Protein AF-A0A2N0NI43-F1 (afdb_monomer_lite)

Foldseek 3Di:
DPPQPVLLVQLVADDDDDPPLQQPLVVVLVQQCSALDPVSHDDPVVSVVSVVVLVVVCVDPPDPRSVVSVVSVVVVVVVVPVVDDPPVDPPDDPPDDPDDDDDDHPDHDRHHHHPPVVVPPPD

Sequence (123 aa):
MAPEVLPIKICKGLRPNIFKYTPKLHADLITKCWDAKAENRPTAKELFQELKKLQEYQVNEDDSDIKSQVNEYDDKIKLNRTSEKRSNNIQTHPQAIYISRLLNFKNLPEPVNSGAIQSTLCK

pLDDT: mean 80.08, std 16.79, range [32.94, 97.56]

Organism: NCBI:txid588596

InterPro domains:
  IPR011009 Protein kinase-like domain superfamily [SSF56112] (8-58)

Secondary structure (DSSP, 8-state):
--TTHHHHHHHTT--PPPPTTS-HHHHHHHHHHT-SSGGGSPPHHHHHHHHHHHHHHHHSTT-HHHHHHHHHHHHHHHHHHHHS---S-----TT---S------SSPPPP--TTTTTTSS--

Structure (mmCIF, N/CA/C/O backbone):
data_AF-A0A2N0NI43-F1
#
_entry.id   AF-A0A2N0NI43-F1
#
loop_
_atom_site.group_PDB
_atom_site.id
_atom_site.type_symbol
_atom_site.label_atom_id
_atom_site.label_alt_id
_atom_site.label_comp_id
_atom_site.label_asym_id
_atom_site.label_entity_id
_atom_site.label_seq_id
_atom_site.pdbx_PDB_ins_code
_atom_site.Cartn_x
_atom_site.Cartn_y
_atom_site.Cartn_z
_atom_site.occupancy
_atom_site.B_iso_or_equiv
_atom_site.auth_seq_id
_atom_site.auth_comp_id
_atom_site.auth_asym_id
_atom_site.auth_atom_id
_atom_site.pdbx_PDB_model_num
ATOM 1 N N . MET A 1 1 ? -24.019 8.339 4.944 1.00 48.22 1 MET A N 1
ATOM 2 C CA . MET A 1 1 ? -23.436 7.063 5.421 1.00 48.22 1 MET A CA 1
ATOM 3 C C . MET A 1 1 ? -22.933 7.296 6.836 1.00 48.22 1 MET A C 1
ATOM 5 O O . MET A 1 1 ? -22.167 8.233 7.017 1.00 48.22 1 MET A O 1
ATOM 9 N N . ALA A 1 2 ? -23.420 6.557 7.838 1.00 52.31 2 ALA A N 1
ATOM 10 C CA . ALA A 1 2 ? -23.015 6.793 9.225 1.00 52.31 2 ALA A CA 1
ATOM 11 C C . ALA A 1 2 ? -21.489 6.588 9.378 1.00 52.31 2 ALA A C 1
ATOM 13 O O . ALA A 1 2 ? -20.974 5.575 8.891 1.00 52.31 2 ALA A O 1
ATOM 14 N N . PRO A 1 3 ? -20.761 7.524 10.016 1.00 60.50 3 PRO A N 1
ATOM 15 C CA . PRO A 1 3 ? -19.296 7.507 10.095 1.00 60.50 3 PRO A CA 1
ATOM 16 C C . PRO A 1 3 ? -18.727 6.272 10.810 1.00 60.50 3 PRO A C 1
ATOM 18 O O . PRO A 1 3 ? -17.561 5.947 10.620 1.00 60.50 3 PRO A O 1
ATOM 21 N N . GLU A 1 4 ? -19.546 5.553 11.577 1.00 63.06 4 GLU A N 1
ATOM 22 C CA . GLU A 1 4 ? -19.139 4.379 12.360 1.00 63.06 4 GLU A CA 1
ATOM 23 C C . GLU A 1 4 ? -19.059 3.083 11.536 1.00 63.06 4 GLU A C 1
ATOM 25 O O . GLU A 1 4 ? -18.374 2.136 11.914 1.00 63.06 4 GLU A O 1
ATOM 30 N N . VAL A 1 5 ? -19.697 3.035 10.362 1.00 82.25 5 VAL A N 1
ATOM 31 C CA . VAL A 1 5 ? -19.765 1.808 9.547 1.00 82.25 5 VAL A CA 1
ATOM 32 C C . VAL A 1 5 ? -18.454 1.539 8.803 1.00 82.25 5 VAL A C 1
ATOM 34 O O . VAL A 1 5 ? -18.062 0.387 8.618 1.00 82.25 5 VAL A O 1
ATOM 37 N N . LEU A 1 6 ? -17.766 2.591 8.352 1.00 87.44 6 LEU A N 1
ATOM 38 C CA . LEU A 1 6 ? -16.553 2.459 7.542 1.00 87.44 6 LEU A CA 1
ATOM 39 C C . LEU A 1 6 ? -15.337 1.938 8.340 1.00 87.44 6 LEU A C 1
ATOM 41 O O . LEU A 1 6 ? -14.711 0.991 7.866 1.00 87.44 6 LEU A O 1
ATOM 45 N N . PRO A 1 7 ? -15.017 2.457 9.542 1.00 89.25 7 PRO A N 1
ATOM 46 C CA . PRO A 1 7 ? -13.926 1.940 10.371 1.00 89.25 7 PRO A CA 1
ATOM 47 C C . PRO A 1 7 ? -14.071 0.449 10.678 1.00 89.25 7 PRO A C 1
ATOM 49 O O . PRO A 1 7 ? -13.112 -0.302 10.539 1.00 89.25 7 PRO A O 1
ATOM 52 N N . ILE A 1 8 ? -15.289 -0.002 11.001 1.00 91.38 8 ILE A N 1
ATOM 53 C CA . ILE A 1 8 ? -15.580 -1.421 11.249 1.00 91.38 8 ILE A CA 1
ATOM 54 C C . ILE A 1 8 ? -15.280 -2.258 10.003 1.00 91.38 8 ILE A C 1
ATOM 56 O O . ILE A 1 8 ? -14.656 -3.313 10.106 1.00 91.38 8 ILE A O 1
ATOM 60 N N . LYS A 1 9 ? -15.693 -1.797 8.815 1.00 92.00 9 LYS A N 1
ATOM 61 C CA . LYS A 1 9 ? -15.387 -2.488 7.555 1.00 92.00 9 LYS A CA 1
ATOM 62 C C . LYS A 1 9 ? -13.879 -2.555 7.298 1.00 92.00 9 LYS A C 1
ATOM 64 O O . LYS A 1 9 ? -13.399 -3.603 6.884 1.00 92.00 9 LYS A O 1
ATOM 69 N N . ILE A 1 10 ? -13.135 -1.481 7.576 1.00 92.44 10 ILE A N 1
ATOM 70 C CA . ILE A 1 10 ? -11.669 -1.439 7.437 1.00 92.44 10 ILE A CA 1
ATOM 71 C C . ILE A 1 10 ? -10.998 -2.424 8.403 1.00 92.44 10 ILE A C 1
ATOM 73 O O . ILE A 1 10 ? -10.123 -3.177 7.973 1.00 92.44 10 ILE A O 1
ATOM 77 N N . CYS A 1 11 ? -11.423 -2.480 9.672 1.00 92.75 11 CYS A N 1
ATOM 78 C CA . CYS A 1 11 ? -10.939 -3.491 10.616 1.00 92.75 11 CYS A CA 1
ATOM 79 C C . CYS A 1 11 ? -11.259 -4.910 10.126 1.00 92.75 11 CYS A C 1
ATOM 81 O O . CYS A 1 11 ? -10.416 -5.788 10.208 1.00 92.75 11 CYS A O 1
ATOM 83 N N . LYS A 1 12 ? -12.417 -5.127 9.495 1.00 93.25 12 LYS A N 1
ATOM 84 C CA . LYS A 1 12 ? -12.784 -6.410 8.868 1.00 93.25 12 LYS A CA 1
ATOM 85 C C . LYS A 1 12 ? -12.089 -6.689 7.522 1.00 93.25 12 LYS A C 1
ATOM 87 O O . LYS A 1 12 ? -12.512 -7.580 6.791 1.00 93.25 12 LYS A O 1
ATOM 92 N N . GLY A 1 13 ? -11.047 -5.936 7.174 1.00 93.50 13 GLY A N 1
ATOM 93 C CA . GLY A 1 13 ? -10.233 -6.181 5.983 1.00 93.50 13 GLY A CA 1
ATOM 94 C C . GLY A 1 13 ? -10.719 -5.494 4.708 1.00 93.50 13 GLY A C 1
ATOM 95 O O . GLY A 1 13 ? -10.189 -5.785 3.638 1.00 93.50 13 GLY A O 1
ATOM 96 N N . LEU A 1 14 ? -11.678 -4.559 4.780 1.00 94.12 14 LEU A N 1
ATOM 97 C CA . LEU A 1 14 ? -12.006 -3.718 3.626 1.00 94.12 14 LEU A CA 1
ATOM 98 C C . LEU A 1 14 ? -10.781 -2.878 3.250 1.00 94.12 14 LEU A C 1
ATOM 100 O O . LEU A 1 14 ? -10.262 -2.107 4.065 1.00 94.12 14 LEU A O 1
ATOM 104 N N . ARG A 1 15 ? -10.348 -3.010 1.999 1.00 93.31 15 ARG A N 1
ATOM 105 C CA . ARG A 1 15 ? -9.294 -2.210 1.377 1.00 93.31 15 ARG A CA 1
ATOM 106 C C . ARG A 1 15 ? -9.753 -1.746 -0.007 1.00 93.31 15 ARG A C 1
ATOM 108 O O . ARG A 1 15 ? -10.598 -2.408 -0.612 1.00 93.31 15 ARG A O 1
ATOM 115 N N . PRO A 1 16 ? -9.243 -0.606 -0.499 1.00 90.31 16 PRO A N 1
ATOM 116 C CA . PRO A 1 16 ? -9.397 -0.226 -1.896 1.00 90.31 16 PRO A CA 1
ATOM 117 C C . PRO A 1 16 ? -8.987 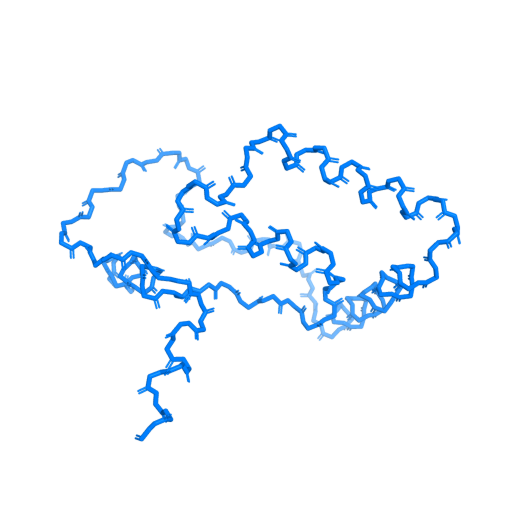-1.360 -2.840 1.00 90.31 16 PRO A C 1
ATOM 119 O O . PRO A 1 16 ? -8.027 -2.078 -2.572 1.00 90.31 16 PRO A O 1
ATOM 122 N N . ASN A 1 17 ? -9.697 -1.497 -3.958 1.00 90.31 17 ASN A N 1
ATOM 123 C CA . ASN A 1 17 ? -9.277 -2.418 -5.003 1.00 90.31 17 ASN A CA 1
ATOM 124 C C . ASN A 1 17 ? -8.003 -1.881 -5.666 1.00 90.31 17 ASN A C 1
ATOM 126 O O . ASN A 1 17 ? -7.979 -0.731 -6.111 1.00 90.31 17 ASN A O 1
ATOM 130 N N . ILE A 1 18 ? -6.963 -2.707 -5.739 1.00 89.50 18 ILE A N 1
ATOM 131 C CA . ILE A 1 18 ? -5.766 -2.385 -6.516 1.00 89.50 18 ILE A CA 1
ATOM 132 C C . ILE A 1 18 ? -6.121 -2.583 -7.990 1.00 89.50 18 ILE A C 1
ATOM 134 O O . ILE A 1 18 ? -6.807 -3.539 -8.356 1.00 89.50 18 ILE A O 1
ATOM 138 N N . PHE A 1 19 ? -5.709 -1.651 -8.847 1.00 89.00 19 PHE A N 1
ATOM 139 C CA . PHE A 1 19 ? -5.994 -1.762 -10.271 1.00 89.00 19 PHE A CA 1
ATOM 140 C C . PHE A 1 19 ? -5.340 -3.031 -10.834 1.00 89.00 19 PHE A C 1
ATOM 142 O O . PHE A 1 19 ? -4.187 -3.320 -10.538 1.00 89.00 19 PHE A O 1
ATOM 149 N N . LYS A 1 20 ? -6.077 -3.797 -11.650 1.00 87.06 20 LYS A N 1
ATOM 150 C CA . LYS A 1 20 ? -5.655 -5.134 -12.109 1.00 87.06 20 LYS A CA 1
ATOM 151 C C . LYS A 1 20 ? -4.269 -5.148 -12.767 1.00 87.06 20 LYS A C 1
ATOM 153 O O . LYS A 1 20 ? -3.556 -6.133 -12.638 1.00 87.06 20 LYS A O 1
ATOM 158 N N . TYR A 1 21 ? -3.922 -4.073 -13.470 1.00 87.69 21 TYR A N 1
ATOM 159 C CA . TYR A 1 21 ? -2.656 -3.946 -14.193 1.00 87.69 21 TYR A CA 1
ATOM 160 C C . TYR A 1 21 ? -1.585 -3.199 -13.395 1.00 87.69 21 TYR A C 1
ATOM 162 O O . TYR A 1 21 ? -0.544 -2.869 -13.945 1.00 87.69 21 TYR A O 1
ATOM 170 N N . THR A 1 22 ? -1.827 -2.867 -12.120 1.00 87.44 22 THR A N 1
ATOM 171 C CA . THR A 1 22 ? -0.779 -2.311 -11.257 1.00 87.44 22 THR A CA 1
ATOM 172 C C . THR A 1 22 ? 0.391 -3.296 -11.214 1.00 87.44 22 THR A C 1
ATOM 174 O O . THR A 1 22 ? 0.158 -4.464 -10.892 1.00 87.44 22 THR A O 1
ATOM 177 N N . PRO A 1 23 ? 1.634 -2.856 -11.497 1.00 89.38 23 PRO A N 1
ATOM 178 C CA . PRO A 1 23 ? 2.788 -3.743 -11.466 1.00 89.38 23 PRO A CA 1
ATOM 179 C C . PRO A 1 23 ? 2.890 -4.454 -10.120 1.00 89.38 23 PRO A C 1
ATOM 181 O O . PRO A 1 23 ? 2.696 -3.829 -9.072 1.00 89.38 23 PRO A O 1
ATOM 184 N N . LYS A 1 24 ? 3.223 -5.746 -10.138 1.00 88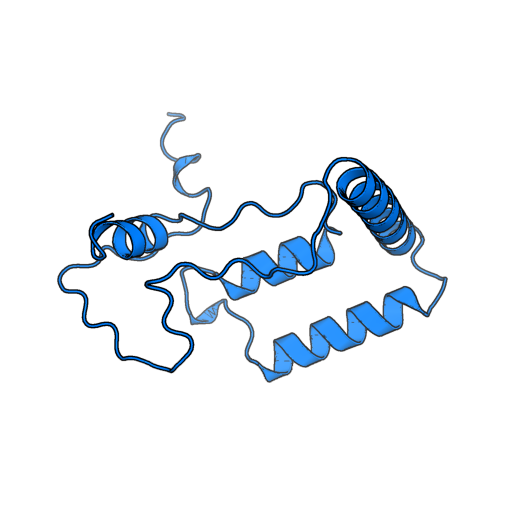.75 24 LYS A N 1
ATOM 185 C CA . LYS A 1 24 ? 3.177 -6.609 -8.952 1.00 88.75 24 LYS A CA 1
ATOM 186 C C . LYS A 1 24 ? 3.945 -6.024 -7.768 1.00 88.75 24 LYS A C 1
ATOM 188 O O . LYS A 1 24 ? 3.409 -5.963 -6.671 1.00 88.75 24 LYS A O 1
ATOM 193 N N . LEU A 1 25 ? 5.140 -5.485 -8.009 1.00 87.94 25 LEU A N 1
ATOM 194 C CA . LEU A 1 25 ? 5.959 -4.851 -6.971 1.00 87.94 25 LEU A CA 1
ATOM 195 C C . LEU A 1 25 ? 5.250 -3.681 -6.268 1.00 87.94 25 LEU A C 1
ATOM 197 O O . LEU A 1 25 ? 5.363 -3.520 -5.055 1.00 87.94 25 LEU A O 1
ATOM 201 N N . HIS A 1 26 ? 4.480 -2.881 -7.012 1.00 89.81 26 HIS A N 1
ATOM 202 C CA . HIS A 1 26 ? 3.688 -1.793 -6.438 1.00 89.81 26 HIS A CA 1
ATOM 203 C C . HIS A 1 26 ? 2.483 -2.334 -5.666 1.00 89.81 26 HIS A C 1
ATOM 205 O O . HIS A 1 26 ? 2.184 -1.836 -4.582 1.00 89.81 26 HIS A O 1
ATOM 211 N N . ALA A 1 27 ? 1.801 -3.352 -6.198 1.00 92.00 27 ALA A N 1
ATOM 212 C CA . ALA A 1 27 ? 0.688 -3.998 -5.512 1.00 92.00 27 ALA A CA 1
ATOM 213 C C . ALA A 1 27 ? 1.143 -4.614 -4.178 1.00 92.00 27 ALA A C 1
ATOM 215 O O . ALA A 1 27 ? 0.534 -4.348 -3.143 1.00 92.00 27 ALA A O 1
ATOM 216 N N . ASP A 1 28 ? 2.263 -5.335 -4.181 1.00 92.50 28 ASP A N 1
ATOM 217 C CA . ASP A 1 28 ? 2.862 -5.946 -2.996 1.00 92.50 28 ASP A CA 1
ATOM 218 C C . ASP A 1 28 ? 3.222 -4.872 -1.952 1.00 92.50 28 ASP A C 1
ATOM 220 O O . ASP A 1 28 ? 2.860 -4.996 -0.779 1.00 92.50 28 ASP A O 1
ATOM 224 N N . LEU A 1 29 ? 3.830 -3.756 -2.373 1.00 94.00 29 LEU A N 1
ATOM 225 C CA . LEU A 1 29 ? 4.168 -2.643 -1.480 1.00 94.00 29 LEU A CA 1
ATOM 226 C C . LEU A 1 29 ? 2.925 -1.978 -0.867 1.00 94.00 29 LEU A C 1
ATOM 228 O O . LEU A 1 29 ? 2.881 -1.773 0.348 1.00 94.00 29 LEU A O 1
ATOM 232 N N . ILE A 1 30 ? 1.892 -1.703 -1.676 1.00 94.12 30 ILE A N 1
ATOM 233 C CA . ILE A 1 30 ? 0.592 -1.206 -1.194 1.00 94.12 30 ILE A CA 1
ATOM 234 C C . ILE A 1 30 ? 0.021 -2.181 -0.162 1.00 94.12 30 ILE A C 1
ATOM 236 O O . ILE A 1 30 ? -0.442 -1.748 0.898 1.00 94.12 30 ILE A O 1
ATOM 240 N N . THR A 1 31 ? 0.103 -3.491 -0.431 1.00 94.12 31 THR A N 1
ATOM 241 C CA . THR A 1 31 ? -0.421 -4.492 0.498 1.00 94.12 31 THR A CA 1
ATOM 242 C C . THR A 1 31 ? 0.327 -4.561 1.819 1.00 94.12 31 THR A C 1
ATOM 244 O O . THR A 1 31 ? -0.297 -4.695 2.871 1.00 94.12 31 THR A O 1
ATOM 247 N N . LYS A 1 32 ? 1.645 -4.370 1.795 1.00 95.25 32 LYS A N 1
ATOM 248 C CA . LYS A 1 32 ? 2.470 -4.309 3.001 1.00 95.25 32 LYS A CA 1
ATOM 249 C C . LYS A 1 32 ? 2.169 -3.060 3.839 1.00 95.25 32 LYS A C 1
ATOM 251 O O . LYS A 1 32 ? 2.119 -3.129 5.064 1.00 95.25 32 LYS A O 1
ATOM 256 N N . CYS A 1 33 ? 1.916 -1.915 3.199 1.00 96.06 33 CYS A N 1
ATOM 257 C CA . CYS A 1 33 ? 1.607 -0.655 3.885 1.00 96.06 33 CYS A CA 1
ATOM 258 C C . CYS A 1 33 ? 0.321 -0.693 4.717 1.00 96.06 33 CYS A C 1
ATOM 260 O O . CYS A 1 33 ? 0.222 0.017 5.719 1.00 96.06 33 CYS A O 1
ATOM 262 N N . TRP A 1 34 ? -0.666 -1.495 4.319 1.00 94.69 34 TRP A N 1
ATOM 263 C CA . TRP A 1 34 ? -1.964 -1.556 4.993 1.00 94.69 34 TRP A CA 1
ATOM 264 C C . TRP A 1 34 ? -2.212 -2.868 5.751 1.00 94.69 34 TRP A C 1
ATOM 266 O O . TRP A 1 34 ? -3.376 -3.200 6.020 1.00 94.69 34 TRP A O 1
ATOM 276 N N . ASP A 1 35 ? -1.139 -3.603 6.074 1.00 95.62 35 ASP A N 1
ATOM 277 C CA . ASP A 1 35 ? -1.207 -4.837 6.861 1.00 95.62 35 ASP A CA 1
ATOM 278 C C . ASP A 1 35 ? -1.910 -4.580 8.202 1.00 95.62 35 ASP A C 1
ATOM 280 O O . ASP A 1 35 ? -1.783 -3.516 8.823 1.00 95.62 35 ASP A O 1
ATOM 284 N N . ALA A 1 36 ? -2.725 -5.535 8.631 1.00 95.56 36 ALA A N 1
ATOM 285 C CA . ALA A 1 36 ? -3.479 -5.466 9.869 1.00 95.56 36 ALA A CA 1
ATOM 286 C C . ALA A 1 36 ? -2.560 -5.324 11.089 1.00 95.56 36 ALA A C 1
ATOM 288 O O . ALA A 1 36 ? -2.873 -4.543 11.990 1.00 95.56 36 ALA A O 1
ATOM 289 N N . LYS A 1 37 ? -1.414 -6.009 11.073 1.00 94.56 37 LYS A N 1
ATOM 290 C CA . LYS A 1 37 ? -0.381 -5.929 12.102 1.00 94.56 37 LYS A CA 1
ATOM 291 C C . LYS A 1 37 ? 0.534 -4.743 11.825 1.00 94.56 37 LYS A C 1
ATOM 293 O O . LYS A 1 37 ? 1.061 -4.587 10.724 1.00 94.56 37 LYS A O 1
ATOM 298 N N . ALA A 1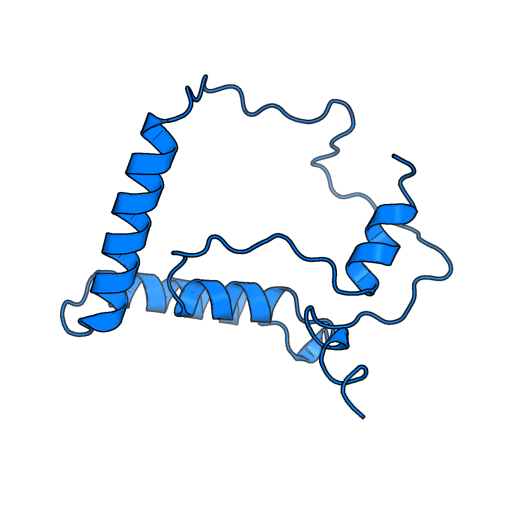 38 ? 0.713 -3.881 12.821 1.00 94.25 38 ALA A N 1
ATOM 299 C CA . ALA A 1 38 ? 1.502 -2.662 12.660 1.00 94.25 38 ALA A CA 1
ATOM 300 C C . ALA A 1 38 ? 2.986 -2.976 12.418 1.00 94.25 38 ALA A C 1
ATOM 302 O O . ALA A 1 38 ? 3.632 -2.300 11.625 1.00 94.25 38 ALA A O 1
ATOM 303 N N . GLU A 1 39 ? 3.490 -4.035 13.045 1.00 95.94 39 GLU A N 1
ATOM 304 C CA . GLU A 1 39 ? 4.861 -4.533 12.941 1.00 95.94 39 GLU A CA 1
ATOM 305 C C . GLU A 1 39 ? 5.235 -5.048 11.543 1.00 95.94 39 GLU A C 1
ATOM 307 O O . GLU A 1 39 ? 6.412 -5.080 11.197 1.00 95.94 39 GLU A O 1
ATOM 312 N N . ASN A 1 40 ? 4.248 -5.411 10.719 1.00 96.12 40 ASN A N 1
ATOM 313 C CA . ASN A 1 40 ? 4.472 -5.849 9.341 1.00 96.12 40 ASN A CA 1
ATOM 314 C C . ASN A 1 40 ? 4.567 -4.676 8.354 1.00 96.12 40 ASN A C 1
ATOM 316 O O . ASN A 1 40 ? 5.004 -4.856 7.212 1.00 96.12 40 ASN A O 1
ATOM 320 N N . ARG A 1 41 ? 4.126 -3.479 8.764 1.00 97.31 41 ARG A N 1
ATOM 321 C CA . ARG A 1 41 ? 4.121 -2.297 7.900 1.00 97.31 41 ARG A CA 1
ATOM 322 C C . ARG A 1 41 ? 5.540 -1.749 7.774 1.00 97.31 41 ARG A C 1
ATOM 324 O O . ARG A 1 41 ? 6.250 -1.671 8.774 1.00 97.31 41 ARG A O 1
ATOM 331 N N . PRO A 1 42 ? 5.952 -1.311 6.574 1.00 97.44 42 PRO A N 1
ATOM 332 C CA . PRO A 1 42 ? 7.228 -0.643 6.420 1.00 97.44 42 PRO A CA 1
ATOM 333 C C . PRO A 1 42 ? 7.210 0.684 7.178 1.00 97.44 42 PRO A C 1
ATOM 335 O O . PRO A 1 42 ? 6.217 1.419 7.187 1.00 97.44 42 PRO A O 1
ATOM 338 N N . THR A 1 43 ? 8.347 1.028 7.762 1.00 97.50 43 THR A N 1
ATOM 339 C CA . THR A 1 43 ? 8.612 2.391 8.211 1.00 97.50 43 THR A CA 1
ATOM 340 C C . THR A 1 43 ? 8.616 3.345 7.015 1.00 97.50 43 THR A C 1
ATOM 342 O O . THR A 1 43 ? 8.861 2.951 5.873 1.00 97.50 43 THR A O 1
ATOM 345 N N . ALA A 1 44 ? 8.413 4.641 7.265 1.00 96.25 44 ALA A N 1
ATOM 346 C CA . ALA A 1 44 ? 8.502 5.651 6.208 1.00 96.25 44 ALA A CA 1
ATOM 347 C C . ALA A 1 44 ? 9.865 5.627 5.482 1.00 96.25 44 ALA A C 1
ATOM 349 O O . ALA A 1 44 ? 9.928 5.855 4.276 1.00 96.25 44 ALA A O 1
ATOM 350 N N . LYS A 1 45 ? 10.948 5.303 6.204 1.00 97.56 45 LYS A N 1
ATOM 351 C CA . LYS A 1 45 ? 12.299 5.173 5.643 1.00 97.56 45 LYS A CA 1
ATOM 352 C C . LYS A 1 45 ? 12.410 3.978 4.696 1.00 97.56 45 LYS A C 1
ATOM 354 O O . LYS A 1 45 ? 12.920 4.139 3.592 1.00 97.56 45 LYS A O 1
ATOM 359 N N . GLU A 1 46 ? 11.931 2.807 5.109 1.00 96.62 46 GLU A N 1
ATOM 360 C CA . GLU A 1 46 ? 11.933 1.605 4.265 1.00 96.62 46 GLU A CA 1
ATOM 361 C C . GLU A 1 46 ? 11.052 1.800 3.032 1.00 96.62 46 GLU A C 1
ATOM 363 O O . GLU A 1 46 ? 11.475 1.492 1.924 1.00 96.62 46 GLU A O 1
ATOM 368 N N . LEU A 1 47 ? 9.864 2.391 3.203 1.00 96.12 47 LEU A N 1
ATOM 369 C CA . LEU A 1 47 ? 8.966 2.705 2.095 1.00 96.12 47 LEU A CA 1
ATOM 370 C C . LEU A 1 47 ? 9.640 3.623 1.066 1.00 96.12 47 LEU A C 1
ATOM 372 O O . LEU A 1 47 ? 9.575 3.361 -0.131 1.00 96.12 47 LEU A O 1
ATOM 376 N N . PHE A 1 48 ? 10.321 4.676 1.526 1.00 95.06 48 PHE A N 1
ATOM 377 C CA . PHE A 1 48 ? 11.072 5.573 0.649 1.00 95.06 48 PHE A CA 1
ATOM 378 C C . PHE A 1 48 ? 12.187 4.842 -0.111 1.00 95.06 48 PHE A C 1
ATOM 380 O O . PHE A 1 48 ? 12.363 5.059 -1.308 1.00 95.06 48 PHE A O 1
ATOM 387 N N . GLN A 1 49 ? 12.927 3.962 0.566 1.00 94.44 49 GLN A N 1
ATOM 388 C CA . GLN A 1 49 ? 13.992 3.180 -0.060 1.00 94.44 49 GLN A CA 1
ATOM 389 C C . GLN A 1 49 ? 13.450 2.215 -1.119 1.00 94.44 49 GLN A C 1
ATOM 391 O O . GLN A 1 49 ? 14.021 2.141 -2.202 1.00 94.44 49 GLN A O 1
ATOM 396 N N . GLU A 1 50 ? 12.347 1.516 -0.841 1.00 91.81 50 GLU A N 1
ATOM 397 C CA . GLU A 1 50 ? 11.703 0.624 -1.812 1.00 91.81 50 GLU A CA 1
ATOM 398 C C . GLU A 1 50 ? 11.196 1.394 -3.035 1.00 91.81 50 GLU A C 1
ATOM 400 O O . GLU A 1 50 ? 11.496 1.020 -4.166 1.00 91.81 50 GLU A O 1
ATOM 405 N N . LEU A 1 51 ? 10.522 2.531 -2.835 1.00 91.56 51 LEU A N 1
ATOM 406 C CA . LEU A 1 51 ? 10.077 3.381 -3.945 1.00 91.56 51 LEU A CA 1
ATOM 407 C C . LEU A 1 51 ? 11.248 3.896 -4.792 1.00 91.56 51 LEU A C 1
ATOM 409 O O . LEU A 1 51 ? 11.154 3.916 -6.018 1.00 91.56 51 LEU A O 1
ATOM 413 N N . LYS A 1 52 ? 12.365 4.270 -4.158 1.00 90.06 52 LYS A N 1
ATOM 414 C CA . LYS A 1 52 ? 13.570 4.709 -4.869 1.00 90.06 52 LYS A CA 1
ATOM 415 C C . LYS A 1 52 ? 14.170 3.584 -5.720 1.00 90.06 52 LYS A C 1
ATOM 417 O O . LYS A 1 52 ? 14.479 3.817 -6.884 1.00 90.06 52 LYS A O 1
ATOM 422 N N . LYS A 1 53 ? 14.273 2.363 -5.183 1.00 85.44 53 LYS A N 1
ATOM 423 C CA . LYS A 1 53 ? 14.731 1.195 -5.956 1.00 85.44 53 LYS A CA 1
ATOM 424 C C . LYS A 1 53 ? 13.823 0.935 -7.157 1.00 85.44 53 LYS A C 1
ATOM 426 O O . LYS A 1 53 ? 14.312 0.737 -8.260 1.00 85.44 53 LYS A O 1
ATOM 431 N N . LEU A 1 54 ? 12.501 0.985 -6.965 1.00 82.44 54 LEU A N 1
ATOM 432 C CA . LEU A 1 54 ? 11.530 0.807 -8.052 1.00 82.44 54 LEU A CA 1
ATOM 433 C C . LEU A 1 54 ? 11.683 1.854 -9.157 1.00 82.44 54 LEU A C 1
ATOM 435 O O . LEU A 1 54 ? 11.453 1.544 -10.325 1.00 82.44 54 LEU A O 1
ATOM 439 N N . GLN A 1 55 ? 12.065 3.080 -8.804 1.00 81.81 55 GLN A N 1
ATOM 440 C CA . GLN A 1 55 ? 12.382 4.116 -9.780 1.00 81.81 55 GLN A CA 1
ATOM 441 C C . GLN A 1 55 ? 13.672 3.792 -10.547 1.00 81.81 55 GLN A C 1
ATOM 443 O O . GLN A 1 55 ? 13.710 3.952 -11.761 1.00 81.81 55 GLN A O 1
ATOM 448 N N . GLU A 1 56 ? 14.711 3.310 -9.866 1.00 80.19 56 GLU A N 1
ATOM 449 C CA . GLU A 1 56 ? 15.985 2.923 -10.488 1.00 80.19 56 GLU A CA 1
ATOM 450 C C . GLU A 1 56 ? 15.823 1.713 -11.431 1.00 80.19 56 GLU A C 1
ATOM 452 O O . GLU A 1 56 ? 16.358 1.731 -12.538 1.00 80.19 56 GLU A O 1
ATOM 457 N N . TYR A 1 57 ? 15.018 0.709 -11.063 1.00 72.62 57 TYR A N 1
ATOM 458 C CA . TYR A 1 57 ? 14.704 -0.440 -11.930 1.00 72.62 57 TYR A CA 1
ATOM 459 C C . TYR A 1 57 ? 13.959 -0.057 -13.213 1.00 72.62 57 TYR A C 1
ATOM 461 O O . TYR A 1 57 ? 14.113 -0.720 -14.227 1.00 72.62 57 TYR A O 1
ATOM 469 N N . GLN A 1 58 ? 13.158 1.010 -13.197 1.00 66.75 58 GLN A N 1
ATOM 470 C CA . GLN A 1 58 ? 12.498 1.502 -14.413 1.00 66.75 58 GLN A CA 1
ATOM 471 C C . GLN A 1 58 ? 13.477 2.178 -15.383 1.00 66.75 58 GLN A C 1
ATOM 473 O O . GLN A 1 58 ? 13.176 2.299 -16.569 1.00 66.75 58 GLN A O 1
ATOM 478 N N . VAL A 1 59 ? 14.629 2.633 -14.883 1.00 64.75 59 VAL A N 1
ATOM 479 C CA . VAL A 1 59 ? 15.665 3.317 -15.668 1.00 64.75 59 VAL A CA 1
ATOM 480 C C . VAL A 1 59 ? 16.713 2.332 -16.191 1.00 64.75 59 VAL A C 1
ATOM 482 O O . VAL A 1 59 ? 17.223 2.523 -17.293 1.00 64.75 59 VAL A O 1
ATOM 485 N N . ASN A 1 60 ? 17.015 1.274 -15.435 1.00 63.53 60 ASN A N 1
ATOM 486 C CA . ASN A 1 60 ? 17.989 0.255 -15.820 1.00 63.53 60 ASN A CA 1
ATOM 487 C C . ASN A 1 60 ? 17.297 -0.864 -16.616 1.00 63.53 60 ASN A C 1
ATOM 489 O O . ASN A 1 60 ? 16.382 -1.515 -16.128 1.00 63.53 60 ASN A O 1
ATOM 493 N N . GLU A 1 61 ? 17.727 -1.076 -17.858 1.00 58.41 61 GLU A N 1
ATOM 494 C CA . GLU A 1 61 ? 17.002 -1.844 -18.882 1.00 58.41 61 GLU A CA 1
ATOM 495 C C . GLU A 1 61 ? 16.980 -3.375 -18.679 1.00 58.41 61 GLU A C 1
ATOM 497 O O . GLU A 1 61 ? 16.385 -4.094 -19.481 1.00 58.41 61 GLU A O 1
ATOM 502 N N . ASP A 1 62 ? 17.597 -3.867 -17.604 1.00 61.97 62 ASP A N 1
ATOM 503 C CA . ASP A 1 62 ? 17.980 -5.274 -17.451 1.00 61.97 62 ASP A CA 1
ATOM 504 C C . ASP A 1 62 ? 16.872 -6.191 -16.890 1.00 61.97 62 ASP A C 1
ATOM 506 O O . ASP A 1 62 ? 17.005 -7.412 -16.966 1.00 61.97 62 ASP A O 1
ATOM 510 N N . ASP A 1 63 ? 15.764 -5.645 -16.364 1.00 65.56 63 ASP A N 1
ATOM 511 C CA . ASP A 1 63 ? 14.613 -6.437 -15.891 1.00 65.56 63 ASP A CA 1
ATOM 512 C C . ASP A 1 63 ? 13.411 -6.299 -16.844 1.00 65.56 63 ASP A C 1
ATOM 514 O O . ASP A 1 63 ? 12.591 -5.372 -16.761 1.00 65.56 63 ASP A O 1
ATOM 518 N N . SER A 1 64 ? 13.316 -7.242 -17.787 1.00 72.25 64 SER A N 1
ATOM 519 C CA . SER A 1 64 ? 12.273 -7.272 -18.818 1.00 72.25 64 SER A CA 1
ATOM 520 C C . SER A 1 64 ? 10.860 -7.399 -18.252 1.00 72.25 64 SER A C 1
ATOM 522 O O . SER A 1 64 ? 9.907 -6.887 -18.849 1.00 72.25 64 SER A O 1
ATOM 524 N N . ASP A 1 65 ? 10.709 -8.052 -17.100 1.00 80.81 65 ASP A N 1
ATOM 525 C CA . ASP A 1 65 ? 9.409 -8.418 -16.543 1.00 80.81 65 ASP A CA 1
ATOM 526 C C . ASP A 1 65 ? 8.764 -7.236 -15.819 1.00 80.81 65 ASP A C 1
ATOM 528 O O . ASP A 1 65 ? 7.552 -7.014 -15.933 1.00 80.81 65 ASP A O 1
ATOM 532 N N . ILE A 1 66 ? 9.562 -6.436 -15.106 1.00 78.50 66 ILE A N 1
ATOM 533 C CA . ILE A 1 66 ? 9.087 -5.188 -14.495 1.00 78.50 66 ILE A CA 1
ATOM 534 C C . ILE A 1 66 ? 8.731 -4.178 -15.588 1.00 78.50 66 ILE A C 1
ATOM 536 O O . ILE A 1 66 ? 7.645 -3.593 -15.553 1.00 78.50 66 ILE A O 1
ATOM 540 N N . LYS A 1 67 ? 9.610 -4.002 -16.584 1.00 82.00 67 LYS A N 1
ATOM 541 C CA . LY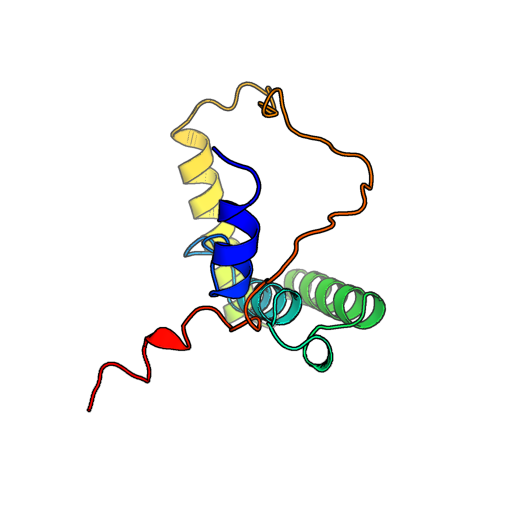S A 1 67 ? 9.396 -3.060 -17.695 1.00 82.00 67 LYS A CA 1
ATOM 542 C C . LYS A 1 67 ? 8.117 -3.384 -18.469 1.00 82.00 67 LYS A C 1
ATOM 544 O O . LYS A 1 67 ? 7.328 -2.485 -18.755 1.00 82.00 67 LYS A O 1
ATOM 549 N N . SER A 1 68 ? 7.871 -4.666 -18.749 1.00 85.69 68 SER A N 1
ATOM 550 C CA . SER A 1 68 ? 6.643 -5.133 -19.403 1.00 85.69 68 SER A CA 1
ATOM 551 C C . SER A 1 68 ? 5.382 -4.769 -18.607 1.00 85.69 68 SER A C 1
ATOM 553 O O . SER A 1 68 ? 4.451 -4.184 -19.161 1.00 85.69 68 SER A O 1
ATOM 555 N N . GLN A 1 69 ? 5.376 -5.016 -17.291 1.00 86.94 69 GLN A N 1
ATOM 556 C CA . GLN A 1 69 ? 4.240 -4.675 -16.424 1.00 86.94 69 GLN A CA 1
ATOM 557 C C . GLN A 1 69 ? 3.982 -3.165 -16.345 1.00 86.94 69 GLN A C 1
ATOM 559 O O . GLN A 1 69 ? 2.826 -2.742 -16.317 1.00 86.94 69 GLN A O 1
ATOM 564 N N . VAL A 1 70 ? 5.036 -2.341 -16.305 1.00 85.00 70 VAL A N 1
ATOM 565 C CA . VAL A 1 70 ? 4.897 -0.874 -16.309 1.00 85.00 70 VAL A CA 1
ATOM 566 C C . VAL A 1 70 ? 4.317 -0.386 -17.637 1.00 85.00 70 VAL A C 1
ATOM 568 O O . VAL A 1 70 ? 3.379 0.409 -17.630 1.00 85.00 70 VAL A O 1
ATOM 571 N N . ASN A 1 71 ? 4.802 -0.905 -18.766 1.00 86.25 71 ASN A N 1
ATOM 572 C CA . ASN A 1 71 ? 4.261 -0.561 -20.081 1.00 86.25 71 ASN A CA 1
ATOM 573 C C . ASN A 1 71 ? 2.784 -0.964 -20.210 1.00 86.25 71 ASN A C 1
ATOM 575 O O . ASN A 1 71 ? 1.962 -0.163 -20.653 1.00 86.25 71 ASN A O 1
ATOM 579 N N . GLU A 1 72 ? 2.421 -2.173 -19.764 1.00 88.88 72 GLU A N 1
ATOM 580 C CA . GLU A 1 72 ? 1.026 -2.618 -19.762 1.00 88.88 72 GLU A CA 1
ATOM 581 C C . GLU A 1 72 ? 0.153 -1.708 -18.886 1.00 88.88 72 GLU A C 1
ATOM 583 O O . GLU A 1 72 ? -0.928 -1.291 -19.310 1.00 88.88 72 GLU A O 1
ATOM 588 N N . TYR A 1 73 ? 0.619 -1.350 -17.686 1.00 87.50 73 TYR A N 1
ATOM 589 C CA . TYR A 1 73 ? -0.076 -0.399 -16.822 1.00 87.50 73 TYR A CA 1
ATOM 590 C C . TYR A 1 73 ? -0.322 0.937 -17.532 1.00 87.50 73 TYR A C 1
ATOM 592 O O . TYR A 1 73 ? -1.458 1.421 -17.545 1.00 87.50 73 TYR A O 1
ATOM 600 N N . ASP A 1 74 ? 0.710 1.511 -18.150 1.00 86.69 74 ASP A N 1
ATOM 601 C CA . ASP A 1 74 ? 0.631 2.793 -18.847 1.00 86.69 74 ASP A CA 1
ATOM 602 C C . ASP A 1 74 ? -0.356 2.755 -20.015 1.00 86.69 74 ASP A C 1
ATOM 604 O O . ASP A 1 74 ? -1.175 3.668 -20.163 1.00 86.69 74 ASP A O 1
ATOM 608 N N . ASP A 1 75 ? -0.343 1.689 -20.811 1.00 88.06 75 ASP A N 1
ATOM 609 C CA . ASP A 1 75 ? -1.267 1.514 -21.930 1.00 88.06 75 ASP A CA 1
ATOM 610 C C . ASP A 1 75 ? -2.718 1.376 -21.455 1.00 88.06 75 ASP A C 1
ATOM 612 O O . ASP A 1 75 ? -3.631 2.004 -22.004 1.00 88.06 75 ASP A O 1
ATOM 616 N N . LYS A 1 76 ? -2.955 0.621 -20.376 1.00 87.12 76 LYS A N 1
ATOM 617 C CA . LYS A 1 76 ? -4.298 0.444 -19.800 1.00 87.12 76 LYS A CA 1
ATOM 618 C C . LYS A 1 76 ? -4.804 1.712 -19.124 1.00 87.12 76 LYS A C 1
ATOM 620 O O . LYS A 1 76 ? -5.989 2.028 -19.229 1.00 87.12 76 LYS A O 1
ATOM 625 N N . ILE A 1 77 ? -3.930 2.467 -18.460 1.00 82.56 77 ILE A N 1
ATOM 626 C CA . ILE A 1 77 ? -4.275 3.769 -17.886 1.00 82.56 77 ILE A CA 1
ATOM 627 C C . ILE A 1 77 ? -4.587 4.781 -18.987 1.00 82.56 77 ILE A C 1
ATOM 629 O O . ILE A 1 77 ? -5.561 5.519 -18.849 1.00 82.56 77 ILE A O 1
ATOM 633 N N . LYS A 1 78 ? -3.823 4.817 -20.087 1.00 78.25 78 LYS A N 1
ATOM 634 C CA . LYS A 1 78 ? -4.131 5.663 -21.253 1.00 78.25 78 LYS A CA 1
ATOM 635 C C . LYS A 1 78 ? -5.494 5.309 -21.853 1.00 78.25 78 LYS A C 1
ATOM 637 O O . LYS A 1 78 ? -6.295 6.213 -22.075 1.00 78.25 78 LYS A O 1
ATOM 642 N N . LEU A 1 79 ? -5.798 4.021 -22.023 1.00 69.81 79 LEU A N 1
ATOM 643 C CA . LEU A 1 79 ? -7.096 3.561 -22.529 1.00 69.81 79 LEU A CA 1
ATOM 644 C C . LEU A 1 79 ? -8.255 3.964 -21.600 1.00 69.81 79 LEU A C 1
ATOM 646 O O . LEU A 1 79 ? -9.244 4.542 -22.053 1.00 69.81 79 LEU A O 1
ATOM 650 N N . ASN A 1 80 ? -8.100 3.757 -20.289 1.00 62.31 80 ASN A N 1
ATOM 651 C CA . ASN A 1 80 ? -9.088 4.178 -19.289 1.00 62.31 80 ASN A CA 1
ATOM 652 C C . ASN A 1 80 ? -9.239 5.706 -19.210 1.00 62.31 80 ASN A C 1
ATOM 654 O O . ASN A 1 80 ? -10.311 6.212 -18.886 1.00 62.31 80 ASN A O 1
ATOM 658 N N . ARG A 1 81 ? -8.176 6.460 -19.511 1.00 60.94 81 ARG A N 1
ATOM 659 C CA . ARG A 1 81 ? -8.210 7.927 -19.604 1.00 60.94 81 ARG A CA 1
ATOM 660 C C . ARG A 1 81 ? -8.957 8.423 -20.840 1.00 60.94 81 ARG A C 1
ATOM 662 O O . ARG A 1 81 ? -9.528 9.506 -20.780 1.00 60.94 81 ARG A O 1
ATOM 669 N N . THR A 1 82 ? -8.967 7.666 -21.937 1.00 54.50 82 THR A N 1
ATOM 670 C CA . THR A 1 82 ? -9.720 8.037 -23.148 1.00 54.50 82 THR A CA 1
ATOM 671 C C . THR A 1 82 ? -11.221 7.754 -23.050 1.00 54.50 82 THR A C 1
ATOM 673 O O . THR A 1 82 ? -11.994 8.416 -23.738 1.00 54.50 82 THR A O 1
ATOM 676 N N . SER A 1 83 ? -11.658 6.830 -22.184 1.00 55.41 83 SER A N 1
ATOM 677 C CA . SER A 1 83 ? -13.075 6.457 -22.059 1.00 55.41 83 SER A CA 1
ATOM 678 C C . SER A 1 83 ? -13.911 7.377 -21.163 1.00 55.41 83 SER A C 1
ATOM 680 O O . SER A 1 83 ? -15.130 7.367 -21.287 1.00 55.41 83 SER A O 1
ATOM 682 N N . GLU A 1 84 ? -13.309 8.221 -20.318 1.00 51.72 84 GLU A N 1
ATOM 683 C CA . GLU A 1 84 ? -14.057 9.194 -19.513 1.00 51.72 84 GLU A CA 1
ATOM 684 C C . GLU A 1 84 ? -13.324 10.534 -19.399 1.00 51.72 84 GLU A C 1
ATOM 686 O O . GLU A 1 84 ? -12.225 10.648 -18.855 1.00 51.72 84 GLU A O 1
ATOM 691 N N . LYS A 1 85 ? -13.999 11.574 -19.898 1.00 54.72 85 LYS A N 1
ATOM 692 C CA . LYS A 1 85 ? -13.710 12.995 -19.698 1.00 54.72 85 LYS A CA 1
ATOM 693 C C . LYS A 1 85 ? -13.306 13.278 -18.244 1.00 54.72 85 LYS A C 1
ATOM 695 O O . LYS A 1 85 ? -14.163 13.504 -17.393 1.00 54.72 85 LYS A O 1
ATOM 700 N N . ARG A 1 86 ? -12.009 13.405 -17.962 1.00 51.69 86 ARG A N 1
ATOM 701 C CA . ARG A 1 86 ? -11.568 14.200 -16.812 1.00 51.69 86 ARG A CA 1
ATOM 702 C C . ARG A 1 86 ? -11.682 15.672 -17.185 1.00 51.69 86 ARG A C 1
ATOM 704 O O . ARG A 1 86 ? -10.743 16.277 -17.687 1.00 51.69 86 ARG A O 1
ATOM 711 N N . SER A 1 87 ? -12.826 16.277 -16.878 1.00 52.78 87 SER A N 1
ATOM 712 C CA . SER A 1 87 ? -12.764 17.647 -16.373 1.00 52.78 87 SER A CA 1
ATOM 713 C C . SER A 1 87 ? -11.793 17.642 -15.190 1.00 52.78 87 SER A C 1
ATOM 715 O O . SER A 1 87 ? -11.899 16.760 -14.338 1.00 52.78 87 SER A O 1
ATOM 717 N N . ASN A 1 88 ? -10.883 18.608 -15.105 1.00 56.00 88 ASN A N 1
ATOM 718 C CA . ASN A 1 88 ? -9.912 18.778 -14.012 1.00 56.00 88 ASN A CA 1
ATOM 719 C C . ASN A 1 88 ? -10.547 19.043 -12.623 1.00 56.00 88 ASN A C 1
ATOM 721 O O . ASN A 1 88 ? -9.882 19.522 -11.709 1.00 56.00 88 ASN A O 1
ATOM 725 N N . ASN A 1 89 ? -11.827 18.726 -12.440 1.00 57.47 89 ASN A N 1
ATOM 726 C CA . ASN A 1 89 ? -12.531 18.810 -11.177 1.00 57.47 89 ASN A CA 1
ATOM 727 C C . ASN A 1 89 ? -12.210 17.562 -10.358 1.00 57.47 89 ASN A C 1
ATOM 729 O O . ASN A 1 89 ? -12.860 16.526 -10.495 1.00 57.47 89 ASN A O 1
ATOM 733 N N . ILE A 1 90 ? -11.200 17.660 -9.493 1.00 65.00 90 ILE A N 1
ATOM 734 C CA . ILE A 1 90 ? -11.084 16.759 -8.345 1.00 65.00 90 ILE A CA 1
ATOM 735 C C . ILE A 1 90 ? -12.356 16.976 -7.521 1.00 65.00 90 ILE A C 1
ATOM 737 O O . ILE A 1 90 ? -12.465 17.942 -6.770 1.00 65.00 90 ILE A O 1
ATOM 741 N N . GLN A 1 91 ? -13.357 16.125 -7.727 1.00 71.75 91 GLN A N 1
ATOM 742 C CA . GLN A 1 91 ? -14.624 16.225 -7.022 1.00 71.75 91 GLN A CA 1
ATOM 743 C C . GLN A 1 91 ? -14.403 15.715 -5.600 1.00 71.75 91 GLN A C 1
ATOM 745 O O . GLN A 1 91 ? -14.372 14.513 -5.338 1.00 71.75 91 GLN A O 1
ATOM 750 N N . THR A 1 92 ? -14.169 16.641 -4.677 1.00 77.56 92 THR A N 1
ATOM 751 C CA . THR A 1 92 ? -14.088 16.325 -3.257 1.00 77.56 92 THR A CA 1
ATOM 752 C C . THR A 1 92 ? -15.502 16.143 -2.716 1.00 77.56 92 THR A C 1
ATOM 754 O O . THR A 1 92 ? -16.449 16.819 -3.123 1.00 77.56 92 THR A O 1
ATOM 757 N N . HIS A 1 93 ? -15.681 15.179 -1.816 1.00 77.62 93 HIS A N 1
ATOM 758 C CA . HIS A 1 93 ? -16.968 15.025 -1.151 1.00 77.62 93 HIS A CA 1
ATOM 759 C C . HIS A 1 93 ? -17.191 16.245 -0.243 1.00 77.62 93 HIS A C 1
ATOM 761 O O . HIS A 1 93 ? -16.260 16.610 0.476 1.00 77.62 93 HIS A O 1
ATOM 767 N N . PRO A 1 94 ? -18.392 16.848 -0.184 1.00 84.00 94 PRO A N 1
ATOM 768 C CA . PRO A 1 94 ? -18.642 18.039 0.642 1.00 84.00 94 PRO A CA 1
ATOM 769 C C . PRO A 1 94 ? -18.392 17.821 2.145 1.00 84.00 94 PRO A C 1
ATOM 771 O O . PRO A 1 94 ? -18.303 18.776 2.904 1.00 84.00 94 PRO A O 1
ATOM 774 N N . GLN A 1 95 ? -18.274 16.566 2.586 1.00 82.44 95 GLN A N 1
ATOM 775 C CA . GLN A 1 95 ? -17.968 16.195 3.975 1.00 82.44 95 GLN A CA 1
ATOM 776 C C . GLN A 1 95 ? -16.527 15.682 4.160 1.00 82.44 95 GLN A C 1
ATOM 778 O O . GLN A 1 95 ? -16.199 15.136 5.213 1.00 82.44 95 GLN A O 1
ATOM 783 N N . ALA A 1 96 ? -15.674 15.790 3.137 1.00 82.94 96 ALA A N 1
ATOM 784 C CA . ALA A 1 96 ? -14.276 15.397 3.232 1.00 82.94 96 ALA A CA 1
ATOM 785 C C . ALA A 1 96 ? -13.498 16.400 4.096 1.00 82.94 96 ALA A C 1
ATOM 787 O O . ALA A 1 96 ? -13.567 17.609 3.891 1.00 82.94 96 ALA A O 1
ATOM 788 N N . ILE A 1 97 ? -12.738 15.881 5.058 1.00 85.00 97 ILE A N 1
ATOM 789 C CA . ILE A 1 97 ? -11.868 16.663 5.937 1.00 85.00 97 ILE A CA 1
ATOM 790 C C . ILE A 1 97 ? -10.431 16.254 5.614 1.00 85.00 97 ILE A C 1
ATOM 792 O O . ILE A 1 97 ? -10.058 15.105 5.836 1.00 85.00 97 ILE A O 1
ATOM 796 N N . TYR A 1 98 ? -9.641 17.187 5.078 1.00 84.12 98 TYR A N 1
ATOM 797 C CA . TYR A 1 98 ? -8.248 16.961 4.655 1.00 84.12 98 TYR A CA 1
ATOM 798 C C . TYR A 1 98 ? -7.211 17.416 5.692 1.00 84.12 98 TYR A C 1
ATOM 800 O O . TYR A 1 98 ? -6.012 17.394 5.428 1.00 84.12 98 TYR A O 1
ATOM 808 N N . ILE A 1 99 ? -7.670 17.830 6.873 1.00 88.88 99 ILE A N 1
ATOM 809 C CA . ILE A 1 99 ? -6.819 18.133 8.024 1.00 88.88 99 ILE A CA 1
ATOM 810 C C . ILE A 1 99 ? -6.801 16.950 8.992 1.00 88.88 99 ILE A C 1
ATOM 812 O O . ILE A 1 99 ? -7.758 16.174 9.064 1.00 88.88 99 ILE A O 1
ATOM 816 N N . SER A 1 100 ? -5.713 16.828 9.754 1.00 89.38 100 SER A N 1
ATOM 817 C CA . SER A 1 100 ? -5.610 15.818 10.806 1.00 89.38 100 SER A CA 1
ATOM 818 C C . SER A 1 100 ? -6.742 15.984 11.821 1.00 89.38 100 SER A C 1
ATOM 820 O O . SER A 1 100 ? -7.036 17.093 12.271 1.00 89.38 100 SER A O 1
ATOM 822 N N . ARG A 1 101 ? -7.382 14.873 12.185 1.00 87.81 101 ARG A N 1
ATOM 823 C CA . ARG A 1 101 ? -8.441 14.831 13.193 1.00 87.81 101 ARG A CA 1
ATOM 824 C C . ARG A 1 101 ? -8.365 13.516 13.949 1.00 87.81 101 ARG A C 1
ATOM 826 O O . ARG A 1 101 ? -8.267 12.455 13.336 1.00 87.81 101 ARG A O 1
ATOM 833 N N . LEU A 1 102 ? -8.471 13.585 15.273 1.00 88.12 102 LEU A N 1
ATOM 834 C CA . LEU A 1 102 ? -8.566 12.393 16.106 1.00 88.12 102 LEU A CA 1
ATOM 835 C C . LEU A 1 102 ? -9.877 11.652 15.815 1.00 88.12 102 LEU A C 1
ATOM 837 O O . LEU A 1 102 ? -10.964 12.229 15.888 1.00 88.12 102 LEU A O 1
ATOM 841 N N . LEU A 1 103 ? -9.769 10.365 15.498 1.00 83.75 103 LEU A N 1
ATOM 842 C CA . LEU A 1 103 ? -10.907 9.476 15.320 1.00 83.75 103 LEU A CA 1
ATOM 843 C C . LEU A 1 103 ? -11.073 8.629 16.583 1.00 83.75 103 LEU A C 1
ATOM 845 O O . LEU A 1 103 ? -10.271 7.738 16.843 1.00 83.75 103 LEU A O 1
ATOM 849 N N . ASN A 1 104 ? -12.101 8.924 17.378 1.00 85.50 104 ASN A N 1
ATOM 850 C CA . ASN A 1 104 ? -12.392 8.207 18.618 1.00 85.50 104 ASN A CA 1
ATOM 851 C C . ASN A 1 104 ? -13.559 7.232 18.407 1.00 85.50 104 ASN A C 1
ATOM 853 O O . ASN A 1 104 ? -14.713 7.565 18.676 1.00 85.50 104 ASN A O 1
ATOM 857 N N . PHE A 1 105 ? -13.261 6.048 17.872 1.00 84.81 105 PHE A N 1
ATOM 858 C CA . PHE A 1 105 ? -14.243 4.976 17.713 1.00 84.81 105 PHE A CA 1
ATOM 859 C C . PHE A 1 105 ? -14.206 4.051 18.929 1.00 84.81 105 PHE A C 1
ATOM 861 O O . PHE A 1 105 ? -13.141 3.579 19.323 1.00 84.81 105 PHE A O 1
ATOM 868 N N . LYS A 1 106 ? -15.372 3.760 19.509 1.00 84.31 106 LYS A N 1
ATOM 869 C CA . LYS A 1 106 ? -15.505 2.763 20.578 1.00 84.31 106 LYS A CA 1
ATOM 870 C C . LYS A 1 106 ? -15.775 1.388 19.961 1.00 84.31 106 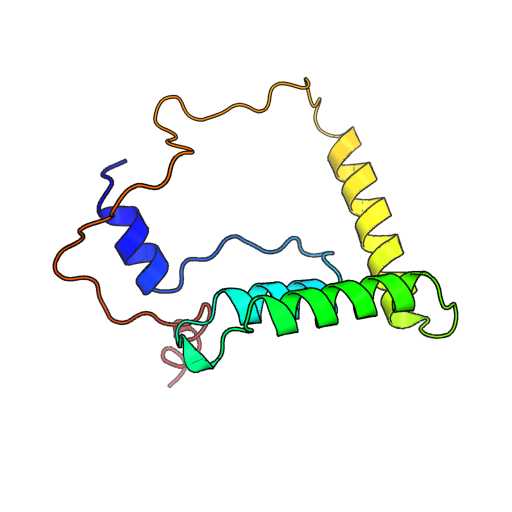LYS A C 1
ATOM 872 O O . LYS A 1 106 ? -16.468 1.303 18.951 1.00 84.31 106 LYS A O 1
ATOM 877 N N . ASN A 1 107 ? -15.277 0.325 20.592 1.00 86.31 107 ASN A N 1
ATOM 878 C CA . ASN A 1 107 ? -15.613 -1.069 20.261 1.00 86.31 107 ASN A CA 1
ATOM 879 C C . ASN A 1 107 ? -15.265 -1.507 18.819 1.00 86.31 107 ASN A C 1
ATOM 881 O O . ASN A 1 107 ? -16.035 -2.234 18.188 1.00 86.31 107 ASN A O 1
ATOM 885 N N . LEU A 1 108 ? -14.122 -1.073 18.275 1.00 90.06 108 LEU A N 1
ATOM 886 C CA . LEU A 1 108 ? -13.651 -1.601 16.990 1.00 90.06 108 LEU A CA 1
ATOM 887 C C . LEU A 1 108 ? -13.210 -3.068 17.136 1.00 90.06 108 LEU A C 1
ATOM 889 O O . LEU A 1 108 ? -12.559 -3.399 18.127 1.00 90.06 108 LEU A O 1
ATOM 893 N N . PRO A 1 109 ? -13.526 -3.942 16.163 1.00 92.62 109 PRO A N 1
ATOM 894 C CA . PRO A 1 109 ? -13.000 -5.301 16.156 1.00 92.62 109 PRO A CA 1
ATOM 895 C C . PRO A 1 109 ? -11.498 -5.296 15.853 1.00 92.62 109 PRO A C 1
ATOM 897 O O . PRO A 1 109 ? -10.972 -4.329 15.288 1.00 92.62 109 PRO A O 1
ATOM 900 N N . GLU A 1 110 ? -10.825 -6.402 16.171 1.00 92.94 110 GLU A N 1
ATOM 901 C CA . GLU A 1 110 ? -9.427 -6.595 15.789 1.00 92.94 110 GLU A CA 1
ATOM 902 C C . GLU A 1 110 ? -9.255 -6.496 14.261 1.00 92.94 110 GLU A C 1
ATOM 904 O O . GLU A 1 110 ? -10.044 -7.085 13.510 1.00 92.94 110 GLU A O 1
ATOM 909 N N . PRO A 1 111 ? -8.257 -5.732 13.774 1.00 93.31 111 PRO A N 1
ATOM 910 C CA . PRO A 1 111 ? -7.976 -5.636 12.351 1.00 93.31 111 PRO A CA 1
ATOM 911 C C . PRO A 1 111 ? -7.549 -6.978 11.744 1.00 93.31 111 PRO A C 1
ATOM 913 O O . PRO A 1 111 ? -6.712 -7.681 12.303 1.00 93.31 111 PRO A O 1
ATOM 916 N N . VAL A 1 112 ? -8.047 -7.290 10.547 1.00 95.31 112 VAL A N 1
ATOM 917 C CA . VAL A 1 112 ? -7.647 -8.462 9.752 1.00 95.31 112 VAL A CA 1
ATOM 918 C C . VAL A 1 112 ? -7.255 -8.064 8.328 1.00 95.31 112 VAL A C 1
ATOM 920 O O . VAL A 1 112 ? -7.728 -7.057 7.794 1.00 95.31 112 VAL A O 1
ATOM 923 N N . ASN A 1 113 ? -6.372 -8.849 7.706 1.00 93.06 113 ASN A N 1
ATOM 924 C CA . ASN A 1 113 ? -5.943 -8.638 6.321 1.00 93.06 113 ASN A CA 1
ATOM 925 C C . ASN A 1 113 ? -7.057 -9.000 5.324 1.00 93.06 113 ASN A C 1
ATOM 927 O O . ASN A 1 113 ? -7.851 -9.919 5.550 1.00 93.06 113 ASN A O 1
ATOM 931 N N . SER A 1 114 ? -7.095 -8.294 4.190 1.00 81.94 114 SER A N 1
ATOM 932 C CA . SER A 1 114 ? -8.008 -8.603 3.085 1.00 81.94 114 SER A CA 1
ATOM 933 C C . SER A 1 114 ? -7.713 -10.008 2.551 1.00 81.94 114 SER A C 1
ATOM 935 O O . SER A 1 114 ? -6.603 -10.264 2.093 1.00 81.94 114 SER A O 1
ATOM 937 N N . GLY A 1 115 ? -8.685 -10.920 2.623 1.00 71.75 115 GLY A N 1
ATOM 938 C CA . GLY A 1 115 ? -8.534 -12.311 2.167 1.00 71.75 115 GLY A CA 1
ATOM 939 C C . GLY A 1 115 ? -8.426 -13.365 3.277 1.00 71.75 115 GLY A C 1
ATOM 940 O O . GLY A 1 115 ? -8.635 -14.540 2.994 1.00 71.75 115 GLY A O 1
ATOM 941 N N . ALA A 1 116 ? -8.249 -12.981 4.550 1.00 53.06 116 ALA A N 1
ATOM 942 C CA . ALA A 1 116 ? -8.267 -13.920 5.688 1.00 53.06 116 ALA A CA 1
ATOM 943 C C . ALA A 1 116 ? -9.629 -14.627 5.909 1.00 53.06 116 ALA A C 1
ATOM 945 O O . ALA A 1 116 ? -9.735 -15.550 6.710 1.00 53.06 116 ALA A O 1
ATOM 946 N N . ILE A 1 117 ? -10.672 -14.214 5.180 1.00 45.25 117 ILE A N 1
ATOM 947 C CA . ILE A 1 117 ? -12.012 -14.823 5.198 1.00 45.25 117 ILE A CA 1
ATOM 948 C C . ILE A 1 117 ? -12.122 -15.974 4.172 1.00 45.25 117 ILE A C 1
ATOM 950 O O . ILE A 1 117 ? -13.003 -16.818 4.294 1.00 45.25 117 ILE A O 1
ATOM 954 N N . GLN A 1 118 ? -11.214 -16.081 3.190 1.00 39.62 118 GLN A N 1
ATOM 955 C CA . GLN A 1 118 ? -11.254 -17.188 2.218 1.00 39.62 118 GLN A CA 1
ATOM 956 C C . GLN A 1 118 ? -10.772 -18.528 2.802 1.00 39.62 118 GLN A C 1
ATOM 958 O O . GLN A 1 118 ? -11.094 -19.575 2.250 1.00 39.62 118 GLN A O 1
ATOM 963 N N . SER A 1 119 ? -10.053 -18.532 3.930 1.00 35.69 119 SER A N 1
ATOM 964 C CA . SER A 1 119 ? -9.504 -19.757 4.534 1.00 35.69 119 SER A CA 1
ATOM 965 C C . SER A 1 119 ? -10.424 -20.446 5.550 1.00 35.69 119 SER A C 1
ATOM 967 O O . SER A 1 119 ? -10.105 -21.544 5.998 1.00 35.69 119 SER A O 1
ATOM 969 N N . THR A 1 120 ? -11.564 -19.849 5.912 1.00 36.91 120 THR A N 1
ATOM 970 C CA . THR A 1 120 ? -12.509 -20.423 6.895 1.00 36.91 120 THR A CA 1
ATOM 971 C C . THR A 1 120 ? -13.817 -20.940 6.292 1.00 36.91 120 THR A C 1
ATOM 973 O O . THR A 1 120 ? -14.645 -21.462 7.029 1.00 36.91 120 THR A O 1
ATOM 976 N N . LEU A 1 121 ? -13.987 -20.879 4.964 1.00 35.56 121 LEU A N 1
ATOM 977 C CA . LEU A 1 121 ? -15.186 -21.373 4.263 1.00 35.56 121 LEU A CA 1
ATOM 978 C C . LEU A 1 121 ? -14.914 -22.557 3.311 1.00 35.56 121 LEU A C 1
ATOM 980 O O . LEU A 1 121 ? -15.685 -22.816 2.391 1.00 35.56 121 LEU A O 1
ATOM 984 N N . CYS A 1 122 ? -13.808 -23.270 3.525 1.00 33.25 122 CYS A N 1
ATOM 985 C CA . CYS A 1 122 ? -13.514 -24.558 2.894 1.00 33.25 122 CYS A CA 1
ATOM 986 C C . CYS A 1 122 ? -13.042 -25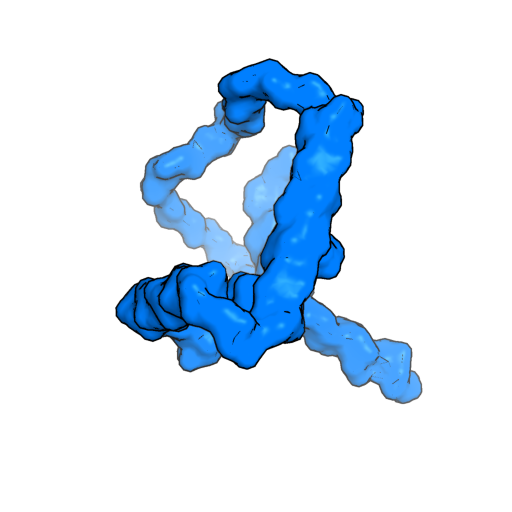.550 3.963 1.00 33.25 122 CYS A C 1
ATOM 988 O O . CYS A 1 122 ? -11.853 -25.849 4.058 1.00 33.25 122 CYS A O 1
ATOM 990 N N . LYS A 1 123 ? -13.984 -26.018 4.784 1.00 32.94 123 LYS A N 1
ATOM 991 C CA . LYS A 1 123 ? -13.972 -27.329 5.442 1.00 32.94 123 LYS A CA 1
ATOM 992 C C . LYS A 1 123 ? -15.402 -27.832 5.531 1.00 32.94 123 LYS A C 1
ATOM 994 O O . LYS A 1 123 ? -16.280 -26.987 5.813 1.00 32.94 123 LYS A O 1
#

Radius of gyration: 18.41 Å; chains: 1; bounding box: 41×46×44 Å